Protein AF-A0A392R591-F1 (afdb_monomer)

Structure (mmCIF, N/CA/C/O backbone):
data_AF-A0A392R591-F1
#
_entry.id   AF-A0A392R591-F1
#
loop_
_atom_site.group_PDB
_atom_site.id
_atom_site.type_symbol
_atom_site.label_atom_id
_atom_site.label_alt_id
_atom_site.label_comp_id
_atom_site.label_asym_id
_atom_site.label_entity_id
_atom_site.label_seq_id
_atom_site.pdbx_PDB_ins_code
_atom_site.Cartn_x
_atom_site.Cartn_y
_atom_site.Cartn_z
_atom_site.occupancy
_atom_site.B_iso_or_equiv
_atom_site.auth_seq_id
_atom_site.auth_comp_id
_atom_site.auth_asym_id
_atom_site.auth_atom_id
_atom_site.pdbx_PDB_model_num
ATOM 1 N N . MET A 1 1 ? -21.604 3.668 25.107 1.00 74.31 1 MET A N 1
ATOM 2 C CA . MET A 1 1 ? -22.156 4.815 24.329 1.00 74.31 1 MET A CA 1
ATOM 3 C C . MET A 1 1 ? -23.666 4.655 24.218 1.00 74.31 1 MET A C 1
ATOM 5 O O . MET A 1 1 ? -24.087 3.625 23.725 1.00 74.31 1 MET A O 1
ATOM 9 N N . SER A 1 2 ? -24.484 5.616 24.644 1.00 83.50 2 SER A N 1
ATOM 10 C CA . SER A 1 2 ? -25.947 5.584 24.455 1.00 83.50 2 SER A CA 1
ATOM 11 C C . SER A 1 2 ? -26.397 6.706 23.517 1.00 83.50 2 SER A C 1
ATOM 13 O O . SER A 1 2 ? -25.685 7.697 23.334 1.00 83.50 2 SER A O 1
ATOM 15 N N . VAL A 1 3 ? -27.555 6.538 22.882 1.00 87.06 3 VAL A N 1
ATOM 16 C CA . VAL A 1 3 ? -28.197 7.577 22.065 1.00 87.06 3 VAL A CA 1
ATOM 17 C C . VAL A 1 3 ? -29.333 8.169 22.890 1.00 87.06 3 VAL A C 1
ATOM 19 O O . VAL A 1 3 ? -30.014 7.444 23.606 1.00 87.06 3 VAL A O 1
ATOM 22 N N . LEU A 1 4 ? -29.544 9.483 22.830 1.00 89.00 4 LEU A N 1
ATOM 23 C CA . LEU A 1 4 ? -30.718 10.087 23.459 1.00 89.00 4 LEU A CA 1
ATOM 24 C C . LEU A 1 4 ? -31.910 9.981 22.503 1.00 89.00 4 LEU A C 1
ATOM 26 O O . LEU A 1 4 ? -31.847 10.483 21.382 1.00 89.00 4 LEU A O 1
ATOM 30 N N . VAL A 1 5 ? -33.003 9.373 22.956 1.00 86.56 5 VAL A N 1
ATOM 31 C CA . VAL A 1 5 ? -34.299 9.373 22.266 1.00 86.56 5 VAL A CA 1
ATOM 32 C C . VAL A 1 5 ? -35.263 10.179 23.126 1.00 86.56 5 VAL A C 1
ATOM 34 O O . VAL A 1 5 ? -35.512 9.836 24.279 1.00 86.56 5 VAL A O 1
ATOM 37 N N . ASN A 1 6 ? -35.759 11.297 22.590 1.00 92.56 6 ASN A N 1
ATOM 38 C CA . ASN A 1 6 ? -36.607 12.250 23.321 1.00 92.56 6 ASN A CA 1
ATOM 39 C C . ASN A 1 6 ? -35.991 12.715 24.660 1.00 92.56 6 ASN A C 1
ATOM 41 O O . ASN A 1 6 ? -36.677 12.829 25.670 1.00 92.56 6 ASN A O 1
ATOM 45 N N . GLY A 1 7 ? -34.671 12.937 24.680 1.00 89.94 7 GLY A N 1
ATOM 46 C CA . GLY A 1 7 ? -33.935 13.380 25.871 1.00 89.94 7 GLY A CA 1
ATOM 47 C C . GLY A 1 7 ? -33.626 12.283 26.897 1.00 89.94 7 GLY A C 1
ATOM 48 O O . GLY A 1 7 ? -32.889 12.547 27.842 1.00 89.94 7 GLY A O 1
ATOM 49 N N . SER A 1 8 ? -34.115 11.055 26.701 1.00 91.50 8 SER A N 1
ATOM 50 C CA . SER A 1 8 ? -33.809 9.911 27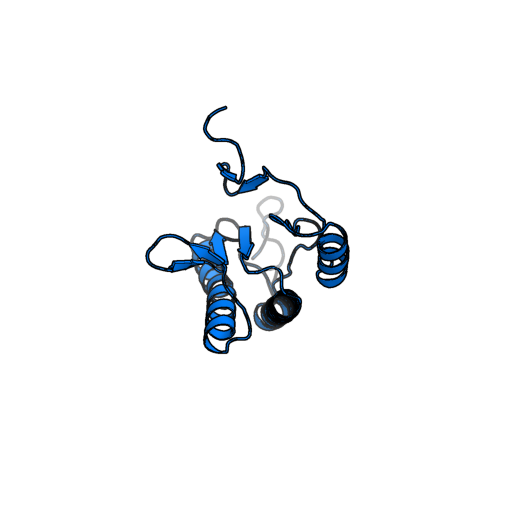.566 1.00 91.50 8 SER A CA 1
ATOM 51 C C . SER A 1 8 ? -32.744 9.010 26.927 1.00 91.50 8 SER A C 1
ATOM 53 O O . SER A 1 8 ? -32.836 8.729 25.730 1.00 91.50 8 SER A O 1
ATOM 55 N N . PRO A 1 9 ? -31.725 8.554 27.674 1.00 92.69 9 PRO A N 1
ATOM 56 C CA . PRO A 1 9 ? -30.710 7.650 27.142 1.00 92.69 9 PRO A CA 1
ATOM 57 C C . PRO A 1 9 ? -31.292 6.270 26.829 1.00 92.69 9 PRO A C 1
ATOM 59 O O . PRO A 1 9 ? -32.027 5.698 27.630 1.00 92.69 9 PRO A O 1
ATOM 62 N N . THR A 1 10 ? -30.933 5.724 25.667 1.00 92.75 10 THR A N 1
ATOM 63 C CA . THR A 1 10 ? -31.143 4.311 25.335 1.00 92.75 10 THR A CA 1
ATOM 64 C C . THR A 1 10 ? -30.221 3.416 26.158 1.00 92.75 10 THR A C 1
ATOM 66 O O . THR A 1 10 ? -29.295 3.888 26.825 1.00 92.75 10 THR A O 1
ATOM 69 N N . GLU A 1 11 ? -30.407 2.104 26.020 1.00 91.44 11 GLU A N 1
ATOM 70 C CA . GLU A 1 11 ? -29.416 1.127 26.460 1.00 91.44 11 GLU A CA 1
ATOM 71 C C . GLU A 1 11 ? -28.029 1.420 25.879 1.00 91.44 11 GLU A C 1
ATOM 73 O O . GLU A 1 11 ? -27.869 2.028 24.808 1.00 91.44 11 GLU A O 1
ATOM 78 N N . GLU A 1 12 ? -27.012 1.001 26.626 1.00 89.06 12 GLU A N 1
ATOM 79 C CA . GLU A 1 12 ? -25.638 1.259 26.258 1.00 89.06 12 GLU A CA 1
ATOM 80 C C . GLU A 1 12 ? -25.185 0.354 25.106 1.00 89.06 12 GLU A C 1
ATOM 82 O O . GLU A 1 12 ? -25.150 -0.871 25.199 1.00 89.06 12 GLU A O 1
ATOM 87 N N . ILE A 1 13 ? -24.761 0.983 24.016 1.00 86.81 13 ILE A N 1
ATOM 88 C CA . ILE A 1 13 ? -24.149 0.326 22.870 1.00 86.81 13 ILE A CA 1
ATOM 89 C C . ILE A 1 13 ? -22.682 0.043 23.203 1.00 86.81 13 ILE A C 1
ATOM 91 O O . ILE A 1 13 ? -21.878 0.963 23.415 1.00 86.81 13 ILE A O 1
ATOM 95 N N . SER A 1 14 ? -22.332 -1.244 23.212 1.00 84.69 14 SER A N 1
ATOM 96 C CA . SER A 1 14 ? -20.954 -1.722 23.333 1.00 84.69 14 SER A CA 1
ATOM 97 C C . SER A 1 14 ? -20.252 -1.669 21.972 1.00 84.69 14 SER A C 1
ATOM 99 O O . SER A 1 14 ? -20.553 -2.445 21.061 1.00 84.69 14 SER A O 1
ATOM 101 N N . ILE A 1 15 ? -19.301 -0.746 21.823 1.00 81.06 15 ILE A N 1
ATOM 102 C CA . ILE A 1 15 ? -18.486 -0.612 20.610 1.00 81.06 15 ILE A CA 1
ATOM 103 C C . ILE A 1 15 ? -17.348 -1.636 20.678 1.00 81.06 15 ILE A C 1
ATOM 105 O O . ILE A 1 15 ? -16.434 -1.498 21.486 1.00 81.06 15 ILE A O 1
ATOM 109 N N . ARG A 1 16 ? -17.389 -2.667 19.824 1.00 82.00 16 ARG A N 1
ATOM 110 C CA . ARG A 1 16 ? -16.340 -3.708 19.760 1.00 82.00 16 ARG A CA 1
ATOM 111 C C . ARG A 1 16 ? -15.231 -3.414 18.748 1.00 82.00 16 ARG A C 1
ATOM 113 O O . ARG A 1 16 ? -14.133 -3.945 18.878 1.00 82.00 16 ARG A O 1
ATOM 120 N N . ARG A 1 17 ? -15.532 -2.636 17.705 1.00 81.88 17 ARG A N 1
ATOM 121 C CA . ARG A 1 17 ? -14.599 -2.230 16.644 1.00 81.88 17 ARG A CA 1
ATOM 122 C C . ARG A 1 17 ? -14.941 -0.830 16.160 1.00 81.88 17 ARG A C 1
ATOM 124 O O . ARG A 1 17 ? -16.116 -0.479 16.089 1.00 81.88 17 ARG A O 1
ATOM 131 N N . GLY A 1 18 ? -13.910 -0.100 15.750 1.00 82.50 18 GLY A N 1
ATOM 132 C CA . GLY A 1 18 ? -14.033 1.267 15.260 1.00 82.50 18 GLY A CA 1
ATOM 133 C C . GLY A 1 18 ? -13.817 2.300 16.360 1.00 82.50 18 GLY A C 1
ATOM 134 O O . GLY A 1 18 ? -14.007 2.033 17.545 1.00 82.50 18 GLY A O 1
ATOM 135 N N . LEU A 1 19 ? -13.386 3.482 15.934 1.00 84.88 19 LEU A N 1
ATOM 136 C CA . LEU A 1 19 ? -13.206 4.648 16.787 1.00 84.88 19 LEU A CA 1
ATOM 137 C C . LEU A 1 19 ? -14.334 5.634 16.499 1.00 84.88 19 LEU A C 1
ATOM 139 O O . LEU A 1 19 ? -14.827 5.717 15.371 1.00 84.88 19 LEU A O 1
ATOM 143 N N . LYS A 1 20 ? -14.760 6.372 17.521 1.00 84.38 20 LYS A N 1
ATOM 144 C CA . LYS A 1 20 ? -15.835 7.350 17.370 1.00 84.38 20 LYS A CA 1
ATOM 145 C C . LYS A 1 20 ? -15.359 8.496 16.473 1.00 84.38 20 LYS A C 1
ATOM 147 O O . LYS A 1 20 ? -14.350 9.136 16.749 1.00 84.38 20 LYS A O 1
ATOM 152 N N . GLN A 1 21 ? -16.104 8.785 15.409 1.00 82.81 21 GLN A N 1
ATOM 153 C CA . GLN A 1 21 ? -15.829 9.953 14.577 1.00 82.81 21 GLN A CA 1
ATOM 154 C C . GLN A 1 21 ? -16.043 11.238 15.393 1.00 82.81 21 GLN A C 1
ATOM 156 O O . GLN A 1 21 ? -17.032 11.362 16.118 1.00 82.81 21 GLN A O 1
ATOM 161 N N . GLY A 1 22 ? -15.104 12.180 15.293 1.00 87.38 22 GLY A N 1
ATOM 162 C CA . GLY A 1 22 ? -15.089 13.393 16.117 1.00 87.38 22 GLY A CA 1
ATOM 163 C C . GLY A 1 22 ? -14.434 13.214 17.491 1.00 87.38 22 GLY A C 1
ATOM 164 O O . GLY A 1 22 ? -14.348 14.182 18.240 1.00 87.38 22 GLY A O 1
ATOM 165 N N . ASP A 1 23 ? -13.952 12.013 17.825 1.00 88.75 23 ASP A N 1
ATOM 166 C CA . ASP A 1 23 ? -13.034 11.828 18.948 1.00 88.75 23 ASP A CA 1
ATOM 167 C C . ASP A 1 23 ? -11.665 12.446 18.595 1.00 88.75 23 ASP A C 1
ATOM 169 O O . ASP A 1 23 ? -11.084 12.072 17.569 1.00 88.75 23 ASP A O 1
ATOM 173 N N . PRO A 1 24 ? -11.133 13.378 19.409 1.00 92.69 24 PRO A N 1
ATOM 174 C CA . PRO A 1 24 ? -9.856 14.033 19.133 1.00 92.69 24 PRO A CA 1
ATOM 175 C C . PRO A 1 24 ? -8.659 13.067 19.093 1.00 92.69 24 PRO A C 1
ATOM 177 O O . PRO A 1 24 ? -7.644 13.396 18.481 1.00 92.69 24 PRO A O 1
ATOM 180 N N . LEU A 1 25 ? -8.754 11.878 19.699 1.00 91.44 25 LEU A N 1
ATOM 181 C CA . LEU A 1 25 ? -7.685 10.873 19.703 1.00 91.44 25 LEU A CA 1
ATOM 182 C C . LEU A 1 25 ? -7.771 9.886 18.536 1.00 91.44 25 LEU A C 1
ATOM 184 O O . LEU A 1 25 ? -6.767 9.257 18.191 1.00 91.44 25 LEU A O 1
ATOM 188 N N . ALA A 1 26 ? -8.939 9.746 17.905 1.00 91.31 26 ALA A N 1
ATOM 189 C CA . ALA A 1 26 ? -9.140 8.765 16.843 1.00 91.31 26 ALA A CA 1
ATOM 190 C C . ALA A 1 26 ? -8.159 8.903 15.658 1.00 91.31 26 ALA A C 1
ATOM 192 O O . ALA A 1 26 ? -7.660 7.870 15.203 1.00 91.31 26 ALA A O 1
ATOM 193 N N . PRO A 1 27 ? -7.812 10.120 15.182 1.00 91.62 27 PRO A N 1
ATOM 194 C CA . PRO A 1 27 ? -6.834 10.281 14.107 1.00 91.62 27 PRO A CA 1
ATOM 195 C C . PRO A 1 27 ? -5.447 9.743 14.473 1.00 91.62 27 PRO A C 1
ATOM 197 O O . PRO A 1 27 ? -4.824 9.051 13.672 1.00 91.62 27 PRO A O 1
ATOM 200 N N . LEU A 1 28 ? -4.976 10.006 15.697 1.00 92.94 28 LEU A N 1
ATOM 201 C CA . LEU A 1 28 ? -3.666 9.540 16.154 1.00 92.94 28 LEU A CA 1
ATOM 202 C C . LEU A 1 28 ? -3.625 8.012 16.252 1.00 92.94 28 LEU A C 1
ATOM 204 O O . LEU A 1 28 ? -2.683 7.384 15.777 1.00 92.94 28 LEU A O 1
ATOM 208 N N . LEU A 1 29 ? -4.665 7.407 16.829 1.00 92.44 29 LEU A N 1
ATOM 209 C CA . LEU A 1 29 ? -4.770 5.951 16.941 1.00 92.44 29 LEU A CA 1
ATOM 210 C C . LEU A 1 29 ? -4.805 5.277 15.566 1.00 92.44 29 LEU A C 1
ATOM 212 O O . LEU A 1 29 ? -4.163 4.246 15.371 1.00 92.44 29 LEU A O 1
ATOM 216 N N . PHE A 1 30 ? -5.511 5.873 14.603 1.00 91.00 30 PHE A N 1
ATOM 217 C CA . PHE A 1 30 ? -5.505 5.388 13.228 1.00 91.00 30 PHE A CA 1
ATOM 218 C C . PHE A 1 30 ? -4.097 5.439 12.619 1.00 91.00 30 PHE A C 1
ATOM 220 O O . PHE A 1 30 ? -3.657 4.452 12.032 1.00 91.00 30 PHE A O 1
ATOM 227 N N . LEU A 1 31 ? -3.367 6.546 12.799 1.00 92.56 31 LEU A N 1
ATOM 228 C CA . LEU A 1 31 ? -2.000 6.688 12.289 1.00 92.56 31 LEU A CA 1
ATOM 229 C C . LEU A 1 31 ? -1.037 5.663 12.896 1.00 92.56 31 LEU A C 1
ATOM 231 O O . LEU A 1 31 ? -0.232 5.099 12.165 1.00 92.56 31 LEU A O 1
ATOM 235 N N . ILE A 1 32 ? -1.153 5.356 14.192 1.00 93.31 32 ILE A N 1
ATOM 236 C CA . ILE A 1 32 ? -0.338 4.314 14.842 1.00 93.31 32 ILE A CA 1
ATOM 237 C C . ILE A 1 32 ? -0.556 2.949 14.177 1.00 93.31 32 ILE A C 1
ATOM 239 O O . ILE A 1 32 ? 0.395 2.204 13.951 1.00 93.31 32 ILE A O 1
ATOM 243 N N . VAL A 1 33 ? -1.803 2.613 13.835 1.00 93.62 33 VAL A N 1
ATOM 244 C CA . VAL A 1 33 ? -2.103 1.370 13.114 1.00 93.62 33 VAL A CA 1
ATOM 245 C C . VAL A 1 33 ? -1.570 1.436 11.680 1.00 93.62 33 VAL A C 1
ATOM 247 O O . VAL A 1 33 ? -0.938 0.483 11.229 1.00 93.62 33 VAL A O 1
ATOM 250 N N . ALA A 1 34 ? -1.783 2.549 10.972 1.00 92.94 34 ALA A N 1
ATOM 251 C CA . ALA A 1 34 ? -1.338 2.742 9.591 1.00 92.94 34 ALA A CA 1
ATOM 252 C C . ALA A 1 34 ? 0.194 2.698 9.437 1.00 92.94 34 ALA A C 1
ATOM 254 O O . ALA A 1 34 ? 0.678 2.151 8.444 1.00 92.94 34 ALA A O 1
ATOM 255 N N . GLU A 1 35 ? 0.945 3.176 10.434 1.00 94.50 35 GLU A N 1
ATOM 256 C CA . GLU A 1 35 ? 2.411 3.079 10.514 1.00 94.50 35 GLU A CA 1
ATOM 257 C C . GLU A 1 35 ? 2.886 1.619 10.456 1.00 94.50 35 GLU A C 1
ATOM 259 O O . GLU A 1 35 ? 3.935 1.316 9.890 1.00 94.50 35 GLU A O 1
ATOM 264 N N . GLY A 1 36 ? 2.077 0.677 10.954 1.00 95.50 36 GLY A N 1
ATOM 265 C CA . GLY A 1 36 ? 2.351 -0.752 10.830 1.00 95.50 36 GLY A CA 1
ATOM 266 C C . GLY A 1 36 ? 2.494 -1.214 9.375 1.00 95.50 36 GLY A C 1
ATOM 267 O O . GLY A 1 36 ? 3.333 -2.068 9.086 1.00 95.50 36 GLY A O 1
ATOM 268 N N . LEU A 1 37 ? 1.739 -0.631 8.435 1.00 96.12 37 LEU A N 1
ATOM 269 C CA . LEU A 1 37 ? 1.892 -0.926 7.006 1.00 96.12 37 LEU A CA 1
ATOM 270 C C . LEU A 1 37 ? 3.210 -0.362 6.453 1.00 96.12 37 LEU A C 1
ATOM 272 O O . LEU A 1 37 ? 3.901 -1.057 5.704 1.00 96.12 37 LEU A O 1
ATOM 276 N N . GLY A 1 38 ? 3.591 0.851 6.861 1.00 95.81 38 GLY A N 1
ATOM 277 C CA . GLY A 1 38 ? 4.889 1.447 6.536 1.00 95.81 38 GLY A CA 1
ATOM 278 C C . GLY A 1 38 ? 6.060 0.604 7.051 1.00 95.81 38 GLY A C 1
ATOM 279 O O . GLY A 1 38 ? 7.001 0.315 6.308 1.00 95.81 38 GLY A O 1
ATOM 280 N N . ALA A 1 39 ? 5.965 0.103 8.285 1.00 96.62 39 ALA A N 1
ATOM 281 C CA . ALA A 1 39 ? 6.952 -0.798 8.875 1.00 96.62 39 ALA A CA 1
ATOM 282 C C . ALA A 1 39 ? 7.057 -2.138 8.123 1.00 96.62 39 ALA A C 1
ATOM 284 O O . ALA A 1 39 ? 8.165 -2.631 7.892 1.00 96.62 39 ALA A O 1
ATOM 285 N N . LEU A 1 40 ? 5.929 -2.714 7.686 1.00 97.25 40 LEU A N 1
ATOM 286 C CA . LEU A 1 40 ? 5.916 -3.917 6.844 1.00 97.25 40 LEU A CA 1
ATOM 287 C C . LEU A 1 40 ? 6.615 -3.670 5.501 1.00 97.25 40 LEU A C 1
ATOM 289 O O . LEU A 1 40 ? 7.458 -4.476 5.106 1.00 97.25 40 LEU A O 1
ATOM 293 N N . MET A 1 41 ? 6.323 -2.544 4.838 1.00 97.94 41 MET A N 1
ATOM 294 C CA . MET A 1 41 ? 6.980 -2.151 3.587 1.00 97.94 41 MET A CA 1
ATOM 295 C C . MET A 1 41 ? 8.491 -1.997 3.774 1.00 97.94 41 MET A C 1
ATOM 297 O O . MET A 1 41 ? 9.276 -2.552 3.002 1.00 97.94 41 MET A O 1
ATOM 301 N N . LYS A 1 42 ? 8.915 -1.297 4.831 1.00 97.00 42 LYS A N 1
ATOM 302 C CA . LYS A 1 42 ? 10.331 -1.137 5.176 1.00 97.00 42 LYS A CA 1
ATOM 303 C C . LYS A 1 42 ? 11.017 -2.487 5.373 1.00 97.00 42 LYS A C 1
ATOM 305 O O . LYS A 1 42 ? 12.046 -2.743 4.753 1.00 97.00 42 LYS A O 1
ATOM 310 N N . SER A 1 43 ? 10.407 -3.381 6.149 1.00 97.31 43 SER A N 1
ATOM 311 C CA . SER A 1 43 ? 10.954 -4.720 6.380 1.00 97.31 43 SER A CA 1
ATOM 312 C C . SER A 1 43 ? 11.030 -5.552 5.095 1.00 97.31 43 SER A C 1
ATOM 314 O O . SER A 1 43 ? 11.998 -6.285 4.884 1.00 97.31 43 SER A O 1
ATOM 316 N N . ALA A 1 44 ? 10.043 -5.433 4.203 1.00 97.50 44 ALA A N 1
ATOM 317 C CA . ALA A 1 44 ? 10.059 -6.116 2.914 1.00 97.50 44 ALA A CA 1
ATOM 318 C C . ALA A 1 44 ? 11.207 -5.629 2.017 1.00 97.50 44 ALA A C 1
ATOM 320 O O . ALA A 1 44 ? 11.854 -6.457 1.374 1.00 97.50 44 ALA A O 1
ATOM 321 N N . MET A 1 45 ? 11.502 -4.326 2.008 1.00 97.31 45 MET A N 1
ATOM 322 C CA . MET A 1 45 ? 12.654 -3.774 1.285 1.00 97.31 45 MET A CA 1
ATOM 323 C C . MET A 1 45 ? 13.985 -4.247 1.874 1.00 97.31 45 MET A C 1
ATOM 325 O O . MET A 1 45 ? 14.831 -4.747 1.138 1.00 97.31 45 MET A O 1
ATOM 329 N N . GLU A 1 46 ? 14.159 -4.162 3.196 1.00 97.06 46 GLU A N 1
ATOM 330 C CA . GLU A 1 46 ? 15.388 -4.590 3.889 1.00 97.06 46 GLU A CA 1
ATOM 331 C C . GLU A 1 46 ? 15.695 -6.079 3.669 1.00 97.06 46 GLU A C 1
ATOM 333 O O . GLU A 1 46 ? 16.852 -6.485 3.599 1.00 97.06 46 GLU A O 1
ATOM 338 N N . ARG A 1 47 ? 14.655 -6.904 3.507 1.00 96.94 47 ARG A N 1
ATOM 339 C CA . ARG A 1 47 ? 14.767 -8.341 3.212 1.00 96.94 47 ARG A CA 1
ATOM 340 C C . ARG A 1 47 ? 14.861 -8.661 1.717 1.00 96.94 47 ARG A C 1
ATOM 342 O O . ARG A 1 47 ? 14.788 -9.836 1.352 1.00 96.94 47 ARG A O 1
ATOM 349 N N . GLY A 1 48 ? 14.943 -7.650 0.850 1.00 96.19 48 GLY A N 1
ATOM 350 C CA . GLY A 1 48 ? 14.998 -7.814 -0.605 1.00 96.19 48 GLY A CA 1
ATOM 351 C C . GLY A 1 48 ? 13.736 -8.430 -1.219 1.00 96.19 48 GLY A C 1
ATOM 352 O O . GLY A 1 48 ? 13.793 -8.992 -2.308 1.00 96.19 48 GLY A O 1
ATOM 353 N N . ARG A 1 49 ? 12.596 -8.376 -0.518 1.00 97.00 49 ARG A N 1
ATOM 354 C CA . ARG A 1 49 ? 11.303 -8.902 -0.988 1.00 97.00 49 ARG A CA 1
ATOM 355 C C . ARG A 1 49 ? 10.499 -7.881 -1.780 1.00 97.00 49 ARG A C 1
ATOM 357 O O . ARG A 1 49 ? 9.632 -8.283 -2.542 1.00 97.00 49 ARG A O 1
ATOM 364 N N . PHE A 1 50 ? 10.782 -6.594 -1.602 1.00 98.12 50 PHE A N 1
ATOM 365 C CA . PHE A 1 50 ? 10.162 -5.515 -2.359 1.00 98.12 50 PHE A CA 1
ATOM 366 C C . PHE A 1 50 ? 11.236 -4.581 -2.919 1.00 98.12 50 PHE A C 1
ATOM 368 O O . PHE A 1 50 ? 12.076 -4.082 -2.170 1.00 98.12 50 PHE A O 1
ATOM 375 N N . LYS A 1 51 ? 11.207 -4.341 -4.229 1.00 97.88 51 LYS A N 1
ATOM 376 C CA . LYS A 1 51 ? 12.099 -3.419 -4.933 1.00 97.88 51 LYS A CA 1
ATOM 377 C C . LYS A 1 51 ? 11.431 -2.043 -5.068 1.00 97.88 51 LYS A C 1
ATOM 379 O O . LYS A 1 51 ? 10.437 -1.934 -5.797 1.00 97.88 51 LYS A O 1
ATOM 384 N N . PRO A 1 52 ? 11.928 -1.010 -4.365 1.00 97.25 52 PRO A N 1
ATOM 385 C CA . PRO A 1 52 ? 11.361 0.333 -4.420 1.00 97.25 52 PRO A CA 1
ATOM 386 C C . PRO A 1 52 ? 11.634 1.006 -5.765 1.00 97.25 52 PRO A C 1
ATOM 388 O O . PRO A 1 52 ? 12.525 0.601 -6.507 1.00 97.25 52 PRO A O 1
ATOM 391 N N . PHE A 1 53 ? 10.913 2.088 -6.048 1.00 95.06 53 PHE A N 1
ATOM 392 C CA . PHE A 1 53 ? 11.275 2.984 -7.139 1.00 95.06 53 PHE A CA 1
ATOM 393 C C . PHE A 1 53 ? 12.343 3.972 -6.670 1.00 95.06 53 PHE A C 1
ATOM 395 O O . PHE A 1 53 ? 12.191 4.603 -5.628 1.00 95.06 53 PHE A O 1
ATOM 402 N N . VAL A 1 54 ? 13.429 4.121 -7.424 1.00 94.44 54 VAL A N 1
ATOM 403 C CA . VAL A 1 54 ? 14.565 4.962 -7.028 1.00 94.44 54 VAL A CA 1
ATOM 404 C C . VAL A 1 54 ? 14.493 6.318 -7.727 1.00 94.44 54 VAL A C 1
ATOM 406 O O . VAL A 1 54 ? 14.406 6.390 -8.952 1.00 94.44 54 VAL A O 1
ATOM 409 N N . VAL A 1 55 ? 14.547 7.405 -6.952 1.00 91.38 55 VAL A N 1
ATOM 410 C CA . VAL A 1 55 ? 14.376 8.780 -7.444 1.00 91.38 55 VAL A CA 1
ATOM 411 C C . VAL A 1 55 ? 15.625 9.627 -7.204 1.00 91.38 55 VAL A C 1
ATOM 413 O O . VAL A 1 55 ? 16.241 9.599 -6.137 1.00 91.38 55 VAL A O 1
ATOM 416 N N . GLY A 1 56 ? 15.948 10.461 -8.195 1.00 90.75 56 GLY A N 1
ATOM 417 C CA . GLY A 1 56 ? 16.986 11.486 -8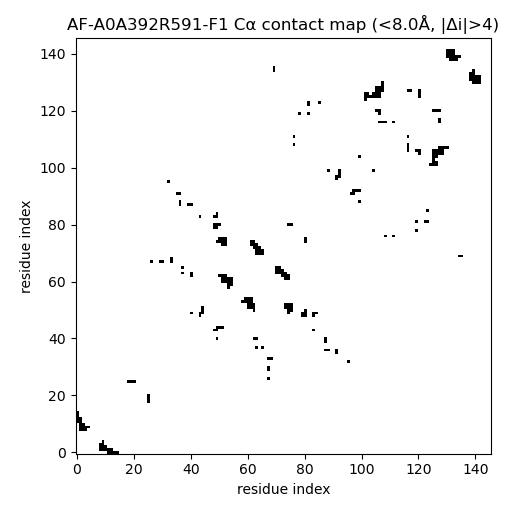.101 1.00 90.75 56 GLY A CA 1
ATOM 418 C C . GLY A 1 56 ? 18.414 10.941 -8.179 1.00 90.75 56 GLY A C 1
ATOM 419 O O . GLY A 1 56 ? 18.662 9.740 -8.122 1.00 90.75 56 GLY A O 1
ATOM 420 N N . ARG A 1 57 ? 19.389 11.853 -8.300 1.00 87.56 57 ARG A N 1
ATOM 421 C CA . ARG A 1 57 ? 20.816 11.489 -8.438 1.00 87.56 57 ARG A CA 1
ATOM 422 C C . ARG A 1 57 ? 21.391 10.802 -7.196 1.00 87.56 57 ARG A C 1
ATOM 424 O O . ARG A 1 57 ? 22.372 10.082 -7.312 1.00 87.56 57 ARG A O 1
ATOM 431 N N . GLY A 1 58 ? 20.788 11.037 -6.030 1.00 87.50 58 GLY A N 1
ATOM 432 C CA . GLY A 1 58 ? 21.191 10.432 -4.759 1.00 87.50 58 GLY A CA 1
ATOM 433 C C . GLY A 1 58 ? 20.640 9.025 -4.524 1.00 87.50 58 GLY A C 1
ATOM 434 O O . GLY A 1 58 ? 20.940 8.445 -3.488 1.00 87.50 58 GLY A O 1
ATOM 435 N N . GLY A 1 59 ? 19.831 8.483 -5.443 1.00 91.62 59 GLY A N 1
ATOM 436 C CA . GLY A 1 59 ? 19.315 7.122 -5.328 1.00 91.62 59 GLY A CA 1
ATOM 437 C C . GLY A 1 59 ? 18.329 6.927 -4.173 1.00 91.62 59 GLY A C 1
ATOM 438 O O . GLY A 1 59 ? 18.397 5.913 -3.487 1.00 91.62 59 GLY A O 1
ATOM 439 N N . MET A 1 60 ? 17.426 7.886 -3.935 1.00 92.75 60 MET A N 1
ATOM 440 C CA . MET A 1 60 ?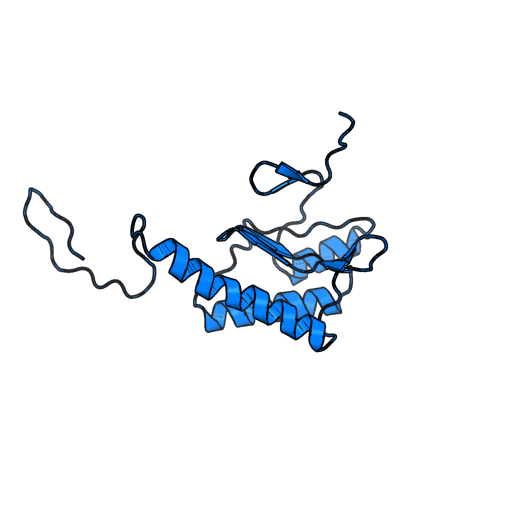 16.461 7.798 -2.834 1.00 92.75 60 MET A CA 1
ATOM 441 C C . MET A 1 60 ? 15.371 6.763 -3.159 1.00 92.75 60 MET A C 1
ATOM 443 O O . MET A 1 60 ? 14.624 6.976 -4.120 1.00 92.75 60 MET A O 1
ATOM 447 N N . PRO A 1 61 ? 15.234 5.667 -2.390 1.00 94.94 61 PRO A N 1
ATOM 448 C CA . PRO A 1 61 ? 14.163 4.705 -2.600 1.00 94.94 61 PRO A CA 1
ATOM 449 C C . PRO A 1 61 ? 12.822 5.266 -2.113 1.00 94.94 6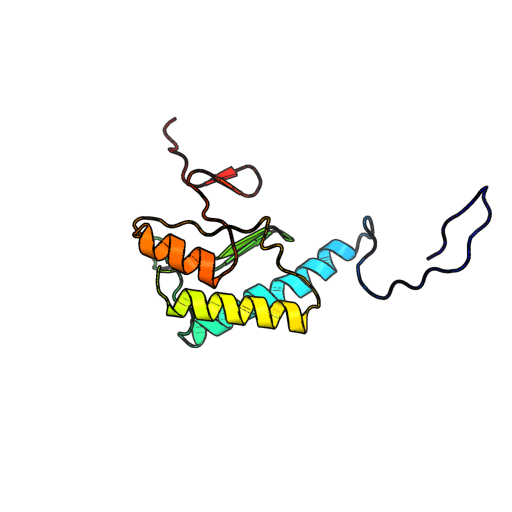1 PRO A C 1
ATOM 451 O O . PRO A 1 61 ? 12.696 5.743 -0.988 1.00 94.94 61 PRO A O 1
ATOM 454 N N . VAL A 1 62 ? 11.800 5.156 -2.954 1.00 95.00 62 VAL A N 1
ATOM 455 C CA . VAL A 1 62 ? 10.407 5.492 -2.659 1.00 95.00 62 VAL A CA 1
ATOM 456 C C . VAL A 1 62 ? 9.575 4.228 -2.837 1.00 95.00 62 VAL A C 1
ATOM 458 O O . VAL A 1 62 ? 9.576 3.624 -3.910 1.00 95.00 62 VAL A O 1
ATOM 461 N N . SER A 1 63 ? 8.875 3.820 -1.779 1.00 96.75 63 SER A N 1
ATOM 462 C CA . SER A 1 63 ? 8.078 2.586 -1.768 1.00 96.75 63 SER A CA 1
ATOM 463 C C . SER A 1 63 ? 6.644 2.765 -1.306 1.00 96.75 63 SER A C 1
ATOM 465 O O . SER A 1 63 ? 5.747 2.092 -1.814 1.00 96.75 63 SER A O 1
ATOM 467 N N . ILE A 1 64 ? 6.414 3.670 -0.358 1.00 96.62 64 ILE A N 1
ATOM 468 C CA . ILE A 1 64 ? 5.093 3.936 0.193 1.00 96.62 64 ILE A CA 1
ATOM 469 C C . ILE A 1 64 ? 4.946 5.417 0.545 1.00 96.62 64 ILE A C 1
ATOM 471 O O . ILE A 1 64 ? 5.871 6.038 1.067 1.00 96.62 64 ILE A O 1
ATOM 475 N N . LEU A 1 65 ? 3.779 5.980 0.245 1.00 95.25 65 LEU A N 1
ATOM 476 C CA . LEU A 1 65 ? 3.337 7.303 0.676 1.00 95.25 65 LEU A CA 1
ATOM 477 C C . LEU A 1 65 ? 1.964 7.127 1.322 1.00 95.25 65 LEU A C 1
ATOM 479 O O . LEU A 1 65 ? 1.062 6.590 0.683 1.00 95.25 65 LEU A O 1
ATOM 483 N N . GLN A 1 66 ? 1.809 7.552 2.574 1.00 94.56 66 GLN A N 1
ATOM 484 C CA . GLN A 1 66 ? 0.572 7.369 3.337 1.00 94.56 66 GLN A CA 1
ATOM 485 C C . GLN A 1 66 ? 0.045 8.711 3.833 1.00 94.56 66 GLN A C 1
ATOM 487 O O . GLN A 1 66 ? 0.800 9.526 4.366 1.00 94.56 66 GLN A O 1
ATOM 492 N N . TYR A 1 67 ? -1.259 8.916 3.695 1.00 92.81 67 TYR A N 1
ATOM 493 C CA . TYR A 1 67 ? -1.996 9.982 4.353 1.00 92.81 67 TYR A CA 1
ATOM 494 C C . TYR A 1 67 ? -3.354 9.446 4.795 1.00 92.81 67 TYR A C 1
ATOM 496 O O . TYR A 1 67 ? -4.228 9.203 3.969 1.00 92.81 67 TYR A O 1
ATOM 504 N N . ALA A 1 68 ? -3.524 9.247 6.104 1.00 89.44 68 ALA A N 1
ATOM 505 C CA . ALA A 1 68 ? -4.675 8.523 6.638 1.00 89.44 68 ALA A CA 1
ATOM 506 C C . ALA A 1 68 ? -4.898 7.197 5.869 1.00 89.44 68 ALA A C 1
ATOM 508 O O . ALA A 1 68 ? -3.987 6.369 5.808 1.00 89.44 68 ALA A O 1
ATOM 509 N N . ASP A 1 69 ? -6.090 6.968 5.321 1.00 89.69 69 ASP A N 1
ATOM 510 C CA . ASP A 1 69 ? -6.440 5.775 4.549 1.00 89.69 69 ASP A CA 1
ATOM 511 C C . ASP A 1 69 ? -6.017 5.834 3.071 1.00 89.69 69 ASP A C 1
ATOM 513 O O . ASP A 1 69 ? -5.973 4.793 2.410 1.00 89.69 69 ASP A O 1
ATOM 517 N N . ASP A 1 70 ? -5.622 7.003 2.563 1.00 93.44 70 ASP A N 1
ATOM 518 C CA . ASP A 1 70 ? -5.087 7.157 1.214 1.00 93.44 70 ASP A CA 1
ATOM 519 C C . ASP A 1 70 ? -3.607 6.747 1.190 1.00 93.44 70 ASP A C 1
ATOM 521 O O . ASP A 1 70 ? -2.728 7.423 1.726 1.00 93.44 70 ASP A O 1
ATOM 525 N N . THR A 1 71 ? -3.317 5.600 0.571 1.00 94.81 71 THR A N 1
ATOM 526 C CA . THR A 1 71 ? -1.962 5.035 0.482 1.00 94.81 71 THR A CA 1
ATOM 527 C C . THR A 1 71 ? -1.567 4.772 -0.968 1.00 94.81 71 THR A C 1
ATOM 529 O O . THR A 1 71 ? -2.287 4.099 -1.706 1.00 94.81 71 THR A O 1
ATOM 532 N N . LEU A 1 72 ? -0.383 5.247 -1.360 1.00 96.00 72 LEU A N 1
ATOM 533 C CA . LEU A 1 72 ? 0.282 4.890 -2.612 1.00 96.00 72 LEU A CA 1
ATOM 534 C C . LEU A 1 72 ? 1.452 3.953 -2.332 1.00 96.00 72 LEU 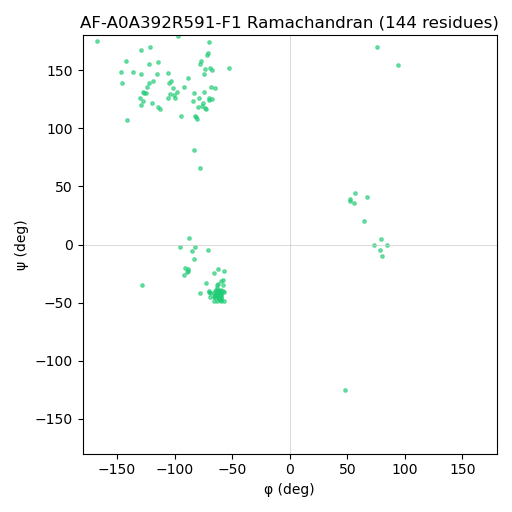A C 1
ATOM 536 O O . LEU A 1 72 ? 2.351 4.301 -1.571 1.00 96.00 72 LEU A O 1
ATOM 540 N N . CYS A 1 73 ? 1.476 2.806 -3.007 1.00 96.44 73 CYS A N 1
ATOM 541 C CA . CYS A 1 73 ? 2.639 1.923 -3.058 1.00 96.44 73 CYS A CA 1
ATOM 542 C C . CYS A 1 73 ? 3.317 2.072 -4.423 1.00 96.44 73 CYS A C 1
ATOM 544 O O . CYS A 1 73 ? 2.652 1.986 -5.455 1.00 96.44 73 CYS A O 1
ATOM 546 N N . ILE A 1 74 ? 4.630 2.290 -4.432 1.00 96.25 74 ILE A N 1
ATOM 547 C CA . ILE A 1 74 ? 5.415 2.581 -5.634 1.00 96.25 74 ILE A CA 1
ATOM 548 C C . ILE A 1 74 ? 6.578 1.592 -5.692 1.00 96.25 74 ILE A C 1
ATOM 550 O O . ILE A 1 74 ? 7.291 1.401 -4.716 1.00 96.25 74 ILE A O 1
ATOM 554 N N . GLY A 1 75 ? 6.785 0.937 -6.824 1.00 96.31 75 GLY A N 1
ATOM 555 C CA . GLY A 1 75 ? 7.868 -0.027 -6.968 1.00 96.31 75 GLY A CA 1
ATOM 556 C C . GLY A 1 75 ? 8.087 -0.412 -8.417 1.00 96.31 75 GLY A C 1
ATOM 557 O O . GLY A 1 75 ? 7.338 -0.009 -9.306 1.00 96.31 75 GLY A O 1
ATOM 558 N N . GLU A 1 76 ? 9.125 -1.202 -8.647 1.00 95.94 76 GLU A N 1
ATOM 559 C CA . GLU A 1 76 ? 9.412 -1.754 -9.968 1.00 95.94 76 GLU A CA 1
ATOM 560 C C . GLU A 1 76 ? 8.339 -2.770 -10.397 1.00 95.94 76 GLU A C 1
ATOM 562 O O . GLU A 1 76 ? 7.741 -3.463 -9.565 1.00 95.94 76 GLU A O 1
ATOM 567 N N . ALA A 1 77 ? 8.107 -2.871 -11.707 1.00 95.12 77 ALA A N 1
ATOM 568 C CA . ALA A 1 77 ? 7.103 -3.743 -12.312 1.00 95.12 77 ALA A CA 1
ATOM 569 C C . ALA A 1 77 ? 7.568 -5.210 -12.367 1.00 95.12 77 ALA A C 1
ATOM 571 O O . ALA A 1 77 ? 7.789 -5.779 -13.433 1.00 95.12 77 ALA A O 1
ATOM 572 N N . PHE A 1 78 ? 7.727 -5.813 -11.190 1.00 94.69 78 PHE A N 1
ATOM 573 C CA . PHE A 1 78 ? 8.132 -7.203 -11.010 1.00 94.69 78 PHE A CA 1
ATOM 574 C C . PHE A 1 78 ? 7.027 -8.031 -10.356 1.00 94.69 78 PHE A C 1
ATOM 576 O O . PHE A 1 78 ? 6.288 -7.551 -9.493 1.00 94.69 78 PHE A O 1
ATOM 583 N N . VAL A 1 79 ? 6.939 -9.307 -10.731 1.00 96.00 79 VAL A N 1
ATOM 584 C CA . VAL A 1 79 ? 5.961 -10.246 -10.160 1.00 96.00 79 VAL A CA 1
ATOM 585 C C . VAL A 1 79 ? 6.219 -10.449 -8.664 1.00 96.00 79 VAL A C 1
ATOM 587 O O . VAL A 1 79 ? 5.280 -10.535 -7.874 1.00 96.00 79 VAL A O 1
ATOM 590 N N . GLU A 1 80 ? 7.482 -10.436 -8.245 1.00 97.00 80 GLU A N 1
ATOM 591 C CA . GLU A 1 80 ? 7.899 -10.519 -6.846 1.00 97.00 80 GLU A CA 1
ATOM 592 C C . GLU A 1 80 ? 7.349 -9.347 -6.022 1.00 97.00 80 GLU A C 1
ATOM 594 O O . GLU A 1 80 ? 6.864 -9.556 -4.909 1.00 97.00 80 GLU A O 1
ATOM 599 N N . ASN A 1 81 ? 7.334 -8.134 -6.590 1.00 97.56 81 ASN A N 1
ATOM 600 C CA . ASN A 1 81 ? 6.746 -6.961 -5.941 1.00 97.56 81 ASN A CA 1
ATOM 601 C C . ASN A 1 81 ? 5.237 -7.111 -5.753 1.00 97.56 81 ASN A C 1
ATOM 603 O O . ASN A 1 81 ? 4.716 -6.750 -4.696 1.00 97.56 81 ASN A O 1
ATOM 607 N N . LEU A 1 82 ? 4.532 -7.674 -6.739 1.00 97.44 82 LEU A N 1
ATOM 608 C CA . LEU A 1 82 ? 3.099 -7.951 -6.621 1.00 97.44 82 LEU A CA 1
ATOM 609 C C . LEU A 1 82 ? 2.827 -8.947 -5.489 1.00 97.44 82 LEU A C 1
ATOM 611 O O . LEU A 1 82 ? 1.942 -8.714 -4.663 1.00 97.44 82 LEU A O 1
ATOM 615 N N . TRP A 1 83 ? 3.611 -10.026 -5.408 1.00 97.69 83 TRP A N 1
ATOM 616 C CA . TRP A 1 83 ? 3.515 -11.012 -4.328 1.00 97.69 83 TRP A CA 1
ATOM 617 C C . TRP A 1 83 ? 3.780 -10.403 -2.957 1.00 97.69 83 TRP A C 1
ATOM 619 O O . TRP A 1 83 ? 2.992 -10.618 -2.034 1.00 97.69 83 TRP A O 1
ATOM 629 N N . ALA A 1 84 ? 4.854 -9.627 -2.825 1.00 97.75 84 ALA A N 1
ATOM 630 C CA . ALA A 1 84 ? 5.185 -8.946 -1.583 1.00 97.75 84 ALA A CA 1
ATOM 631 C C . ALA A 1 84 ? 4.067 -7.988 -1.165 1.00 97.75 84 ALA A C 1
ATOM 633 O O . ALA A 1 84 ? 3.621 -8.041 -0.020 1.00 97.75 84 ALA A O 1
ATOM 634 N N . LEU A 1 85 ? 3.546 -7.182 -2.094 1.00 97.31 85 LEU A N 1
ATOM 635 C CA . LEU A 1 85 ? 2.437 -6.271 -1.830 1.00 97.31 85 LEU A CA 1
ATOM 636 C C . LEU A 1 85 ? 1.188 -7.027 -1.362 1.00 97.31 85 LEU A C 1
ATOM 638 O O . LEU A 1 85 ? 0.615 -6.684 -0.330 1.00 97.31 85 LEU A O 1
ATOM 642 N N . LYS A 1 86 ? 0.793 -8.099 -2.058 1.00 96.62 86 LYS A N 1
ATOM 643 C CA . LYS A 1 86 ? -0.378 -8.906 -1.684 1.00 96.62 86 LYS A CA 1
ATOM 644 C C . LYS A 1 86 ? -0.219 -9.547 -0.306 1.00 96.62 86 LYS A C 1
ATOM 646 O O . LYS A 1 86 ? -1.157 -9.523 0.491 1.00 96.62 86 LYS A O 1
ATOM 651 N N . ALA A 1 87 ? 0.961 -10.090 -0.010 1.00 97.00 87 ALA A N 1
ATOM 652 C CA . ALA A 1 87 ? 1.266 -10.684 1.287 1.00 97.00 87 ALA A CA 1
ATOM 653 C C . ALA A 1 87 ? 1.241 -9.640 2.414 1.00 97.00 87 ALA A C 1
ATOM 655 O O . ALA A 1 87 ? 0.632 -9.889 3.454 1.00 97.00 87 ALA A O 1
ATOM 656 N N . MET A 1 88 ? 1.836 -8.461 2.201 1.00 97.00 88 MET A N 1
ATOM 657 C CA . MET A 1 88 ? 1.832 -7.367 3.177 1.00 97.00 88 MET A CA 1
ATOM 658 C C . MET A 1 88 ? 0.424 -6.850 3.447 1.00 97.00 88 MET A C 1
ATOM 660 O O . MET A 1 88 ? 0.034 -6.760 4.607 1.00 97.00 88 MET A O 1
ATOM 664 N N . LEU A 1 89 ? -0.361 -6.572 2.400 1.00 95.88 89 LEU A N 1
ATOM 665 C CA . LEU A 1 89 ? -1.745 -6.119 2.549 1.00 95.88 89 LEU A CA 1
ATOM 666 C C . LEU A 1 89 ? -2.578 -7.155 3.306 1.00 95.88 89 LEU A C 1
ATOM 668 O O . LEU A 1 89 ? -3.300 -6.808 4.238 1.00 95.88 89 LEU A O 1
ATOM 672 N N . ARG A 1 90 ? -2.432 -8.444 2.976 1.00 95.94 90 ARG A N 1
ATOM 673 C CA . ARG A 1 90 ? -3.152 -9.511 3.676 1.00 95.94 90 ARG A CA 1
ATOM 674 C C . ARG A 1 90 ? -2.734 -9.635 5.140 1.00 95.94 90 ARG A C 1
ATOM 676 O O . ARG A 1 90 ? -3.601 -9.756 6.004 1.00 95.94 90 ARG A O 1
ATOM 683 N N . GLY A 1 91 ? -1.432 -9.602 5.418 1.00 96.38 91 GLY A N 1
ATOM 684 C CA . GLY A 1 91 ? -0.902 -9.630 6.780 1.00 96.38 91 GLY A CA 1
ATOM 685 C C . GLY A 1 91 ? -1.390 -8.437 7.601 1.00 96.38 91 GLY A C 1
ATOM 686 O O . GLY A 1 91 ? -1.841 -8.612 8.732 1.00 96.38 91 GLY A O 1
ATOM 687 N N . PHE A 1 92 ? -1.396 -7.247 7.000 1.00 95.50 92 PHE A N 1
ATOM 688 C CA . PHE A 1 92 ? -1.901 -6.027 7.617 1.00 95.50 92 PHE A CA 1
ATOM 689 C C . PHE A 1 92 ? -3.390 -6.121 7.961 1.00 95.50 92 PHE A C 1
ATOM 691 O O . PHE A 1 92 ? -3.766 -5.811 9.090 1.00 95.50 92 PHE A O 1
ATOM 698 N N . GLU A 1 93 ? -4.243 -6.600 7.048 1.00 95.38 93 GLU A N 1
ATOM 699 C CA . GLU A 1 93 ? -5.671 -6.804 7.340 1.00 95.38 93 GLU A CA 1
ATOM 700 C C . GLU A 1 93 ? -5.900 -7.781 8.499 1.00 95.38 93 GLU A C 1
ATOM 702 O O . GLU A 1 93 ? -6.814 -7.597 9.305 1.00 95.38 93 GLU A O 1
ATOM 707 N N . MET A 1 94 ? -5.102 -8.851 8.566 1.00 95.25 94 MET A N 1
ATOM 708 C CA . MET A 1 94 ? -5.219 -9.867 9.613 1.00 95.25 94 MET A CA 1
ATOM 709 C C . MET A 1 94 ? -4.7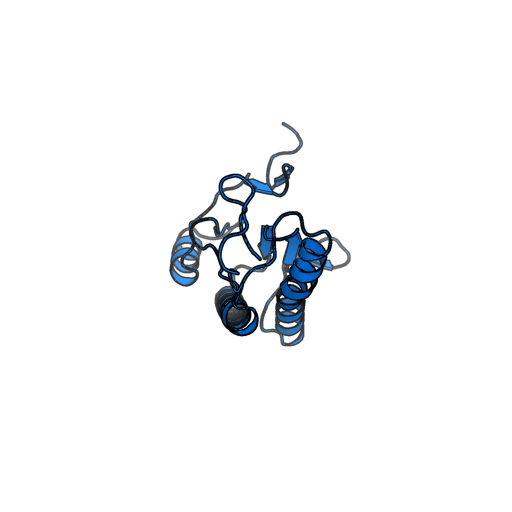81 -9.331 10.977 1.00 95.25 94 MET A C 1
ATOM 711 O O . MET A 1 94 ? -5.433 -9.632 11.974 1.00 95.25 94 MET A O 1
ATOM 715 N N . ALA A 1 95 ? -3.713 -8.532 11.019 1.00 94.56 95 ALA A N 1
ATOM 716 C CA . ALA A 1 95 ? -3.172 -7.976 12.255 1.00 94.56 95 ALA A CA 1
ATOM 717 C C . ALA A 1 95 ? -3.982 -6.779 12.780 1.00 94.56 95 ALA A C 1
ATOM 719 O O . ALA A 1 95 ? -4.224 -6.680 13.979 1.00 94.56 95 ALA A O 1
ATOM 720 N N . SER A 1 96 ? -4.410 -5.875 11.895 1.00 93.38 96 SER A N 1
ATOM 721 C CA . SER A 1 96 ? -5.106 -4.635 12.277 1.00 93.38 96 SER A CA 1
ATOM 722 C C . SER A 1 96 ? -6.625 -4.787 12.382 1.00 93.38 96 SER A C 1
ATOM 724 O O . SER A 1 96 ? -7.291 -3.977 13.024 1.00 93.38 96 SER A O 1
ATOM 726 N N . GLY A 1 97 ? -7.204 -5.782 11.703 1.00 93.00 97 GLY A N 1
ATOM 727 C CA . GLY A 1 97 ? -8.650 -5.886 11.513 1.00 93.00 97 GLY A CA 1
ATOM 728 C C . GLY A 1 97 ? -9.231 -4.875 10.514 1.00 93.00 97 GLY A C 1
ATOM 729 O O . GLY A 1 97 ? -10.439 -4.920 10.263 1.00 93.00 97 GLY A O 1
ATOM 730 N N . LEU A 1 98 ? -8.403 -3.999 9.927 1.00 92.50 98 LEU A N 1
ATOM 731 C CA . LEU A 1 98 ? -8.787 -3.116 8.826 1.00 92.50 98 LEU A CA 1
ATOM 732 C C . LEU A 1 98 ? -8.959 -3.913 7.527 1.00 92.50 98 LEU A C 1
ATOM 734 O O . LEU A 1 98 ? -8.515 -5.058 7.402 1.00 92.50 98 LEU A O 1
ATOM 738 N N . LYS A 1 99 ? -9.637 -3.302 6.554 1.00 92.88 99 LYS A N 1
ATOM 739 C CA . LYS A 1 99 ? -9.891 -3.898 5.241 1.00 92.88 99 LYS A CA 1
ATOM 740 C C . LYS A 1 99 ? -9.461 -2.971 4.124 1.00 92.88 99 LYS A C 1
ATOM 742 O O . LYS A 1 99 ? -9.838 -1.802 4.108 1.00 92.88 99 LYS A O 1
ATOM 747 N N . VAL A 1 100 ? -8.705 -3.519 3.179 1.00 92.56 100 VAL A N 1
ATOM 748 C CA . VAL A 1 100 ? -8.346 -2.827 1.946 1.00 92.56 100 VAL A CA 1
ATOM 749 C C . VAL A 1 100 ? -9.606 -2.720 1.098 1.00 92.56 100 VAL A C 1
ATOM 751 O O . VAL A 1 100 ? -10.280 -3.711 0.807 1.00 92.56 100 VAL A O 1
ATOM 754 N N . ASN A 1 101 ? -9.937 -1.502 0.684 1.00 93.44 101 ASN A N 1
ATOM 755 C CA . ASN A 1 101 ? -11.050 -1.276 -0.222 1.00 93.44 101 ASN A CA 1
ATOM 756 C C . ASN A 1 101 ? -10.611 -1.496 -1.675 1.00 93.44 101 ASN A C 1
ATOM 758 O O . ASN A 1 101 ? -10.365 -0.545 -2.412 1.00 93.44 101 ASN A O 1
ATOM 762 N N . PHE A 1 102 ? -10.568 -2.759 -2.098 1.00 89.94 102 PHE A N 1
ATOM 763 C CA . PHE A 1 102 ? -10.171 -3.153 -3.454 1.00 89.94 102 PHE A CA 1
ATOM 764 C C . PHE A 1 102 ? -11.010 -2.515 -4.576 1.00 89.94 102 PHE A C 1
ATOM 766 O O . PHE A 1 102 ? -10.530 -2.374 -5.697 1.00 89.94 102 PHE A O 1
ATOM 773 N N . TRP A 1 103 ? -12.240 -2.081 -4.280 1.00 91.25 103 TRP A N 1
ATOM 774 C CA . TRP A 1 103 ? -13.094 -1.361 -5.230 1.00 91.25 103 TRP A CA 1
ATOM 775 C C . TRP A 1 103 ? -12.634 0.081 -5.482 1.00 91.25 103 TRP A C 1
ATOM 777 O O . TRP A 1 103 ? -12.808 0.600 -6.587 1.00 91.25 103 TRP A O 1
ATOM 787 N N . LYS A 1 104 ? -12.058 0.727 -4.461 1.00 92.31 104 LYS A N 1
ATOM 788 C CA . LYS A 1 104 ? -11.450 2.062 -4.556 1.00 92.31 104 LYS A CA 1
ATOM 789 C C . LYS A 1 104 ? -9.971 2.007 -4.946 1.00 92.31 104 LYS A C 1
ATOM 791 O O . LYS A 1 104 ? -9.455 2.980 -5.484 1.00 92.31 104 LYS A O 1
ATOM 796 N N . SER A 1 105 ? -9.294 0.892 -4.687 1.00 95.00 105 SER A N 1
ATOM 797 C CA . SER A 1 105 ? -7.903 0.687 -5.081 1.00 95.00 105 SER A CA 1
ATOM 798 C C . SER A 1 105 ? -7.770 0.429 -6.582 1.00 95.00 105 SER A C 1
ATOM 800 O O . SER A 1 105 ? -8.604 -0.226 -7.210 1.00 95.00 105 SER A O 1
ATOM 802 N N . CYS A 1 106 ? -6.666 0.895 -7.156 1.00 95.94 106 CYS A N 1
ATOM 803 C CA . CYS A 1 106 ? -6.291 0.580 -8.525 1.00 95.94 106 CYS A CA 1
ATOM 804 C C . CYS A 1 106 ? -4.779 0.387 -8.648 1.00 95.94 106 CYS A C 1
ATOM 806 O O . CYS A 1 106 ? -4.012 0.868 -7.814 1.00 95.94 106 CYS A O 1
ATOM 808 N N . ILE A 1 107 ? -4.365 -0.335 -9.685 1.00 96.62 107 ILE A N 1
ATOM 809 C CA . ILE A 1 107 ? -2.975 -0.449 -10.114 1.00 96.62 107 ILE A CA 1
ATOM 810 C C . ILE A 1 107 ? -2.767 0.390 -11.370 1.00 96.62 107 ILE A C 1
ATOM 812 O O . ILE A 1 107 ? -3.614 0.422 -12.262 1.00 96.62 107 ILE A O 1
ATOM 816 N N . MET A 1 108 ? -1.635 1.080 -11.432 1.00 95.88 108 MET A N 1
ATOM 817 C CA . MET A 1 108 ? -1.227 1.875 -12.583 1.00 95.88 108 MET A CA 1
ATOM 818 C C . MET A 1 108 ? 0.192 1.495 -12.969 1.00 95.88 108 MET A C 1
ATOM 820 O O . MET A 1 108 ? 1.012 1.169 -12.112 1.00 95.88 108 MET A O 1
ATOM 824 N N . GLY A 1 109 ? 0.474 1.552 -14.264 1.00 94.44 109 GLY A N 1
ATOM 825 C CA . GLY A 1 109 ? 1.771 1.214 -14.820 1.00 94.44 109 GLY A CA 1
ATOM 826 C C . GL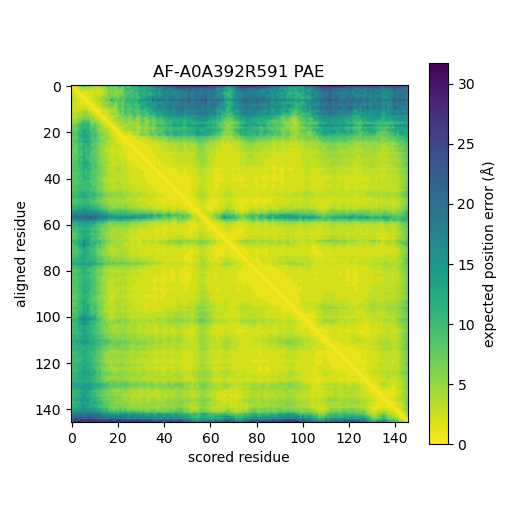Y A 1 109 ? 2.366 2.376 -15.592 1.00 94.44 109 GLY A C 1
ATOM 827 O O . GLY A 1 109 ? 1.664 3.051 -16.341 1.00 94.44 109 GLY A O 1
ATOM 828 N N . VAL A 1 110 ? 3.669 2.588 -15.431 1.00 92.81 110 VAL A N 1
ATOM 829 C CA . VAL A 1 110 ? 4.445 3.535 -16.235 1.00 92.81 110 VAL A CA 1
ATOM 830 C C . VAL A 1 110 ? 5.435 2.726 -17.051 1.00 92.81 110 VAL A C 1
ATOM 832 O O . VAL A 1 110 ? 6.283 2.055 -16.474 1.00 92.81 110 VAL A O 1
ATOM 835 N N . ASN A 1 111 ? 5.329 2.799 -18.380 1.00 92.75 111 ASN A N 1
ATOM 836 C CA . ASN A 1 111 ? 6.203 2.061 -19.297 1.00 92.75 111 ASN A CA 1
ATOM 837 C C . ASN A 1 111 ? 6.191 0.532 -19.060 1.00 92.75 111 ASN A C 1
ATOM 839 O O . ASN A 1 111 ? 7.234 -0.115 -19.033 1.00 92.75 111 ASN A O 1
ATOM 843 N N . VAL A 1 112 ? 5.000 -0.037 -18.860 1.00 94.75 112 VAL A N 1
ATOM 844 C CA . VAL A 1 112 ? 4.770 -1.484 -18.705 1.00 94.75 112 VAL A CA 1
ATOM 845 C C . VAL A 1 112 ? 3.784 -1.965 -19.764 1.00 94.75 112 VAL A C 1
ATOM 847 O O . VAL A 1 112 ? 2.983 -1.171 -20.259 1.00 94.75 112 VAL A O 1
ATOM 850 N N . SER A 1 113 ? 3.826 -3.254 -20.105 1.00 95.88 113 SER A N 1
ATOM 851 C CA . SER A 1 113 ? 2.867 -3.830 -21.048 1.00 95.88 113 SER A CA 1
ATOM 852 C C . SER A 1 113 ? 1.459 -3.896 -20.454 1.00 95.88 113 SER A C 1
ATOM 854 O O . SER A 1 113 ? 1.269 -4.041 -19.242 1.00 95.88 113 SER A O 1
ATOM 856 N N . GLU A 1 114 ? 0.462 -3.828 -21.331 1.00 95.50 114 GLU A N 1
ATOM 857 C CA . GLU A 1 114 ? -0.940 -3.996 -20.955 1.00 95.50 114 GLU A CA 1
ATOM 858 C C . GLU A 1 114 ? -1.203 -5.393 -20.370 1.00 95.50 114 GLU A C 1
ATOM 860 O O . GLU A 1 114 ? -1.851 -5.512 -19.333 1.00 95.50 114 GLU A O 1
ATOM 865 N N . ASP A 1 115 ? -0.587 -6.436 -20.937 1.00 96.88 115 ASP A N 1
ATOM 866 C CA . ASP A 1 115 ? -0.678 -7.812 -20.428 1.00 96.88 115 ASP A CA 1
ATOM 867 C C . ASP A 1 115 ? -0.191 -7.945 -18.979 1.00 96.88 115 ASP A C 1
ATOM 869 O O . ASP A 1 115 ? -0.801 -8.649 -18.164 1.00 96.88 115 ASP A O 1
ATOM 873 N N . PHE A 1 116 ? 0.897 -7.245 -18.630 1.00 96.31 116 PHE A N 1
ATOM 874 C CA . PHE A 1 116 ? 1.385 -7.208 -17.254 1.00 96.31 116 PHE A CA 1
ATOM 875 C C . PHE A 1 116 ? 0.368 -6.522 -16.341 1.00 96.31 116 PHE A C 1
ATOM 877 O O . PHE A 1 116 ? 0.084 -7.034 -15.260 1.00 96.31 116 PHE A O 1
ATOM 884 N N . LEU A 1 117 ? -0.217 -5.399 -16.772 1.00 97.06 117 LEU A N 1
ATOM 885 C CA . LEU A 1 117 ? -1.224 -4.679 -15.989 1.00 97.06 117 LEU A CA 1
ATOM 886 C C . LEU A 1 117 ? -2.492 -5.497 -15.757 1.00 97.06 117 LEU A C 1
ATOM 888 O O . LEU A 1 117 ? -2.972 -5.525 -14.626 1.00 97.06 117 LEU A O 1
ATOM 892 N N . ILE A 1 118 ? -2.991 -6.197 -16.776 1.00 97.31 118 ILE A N 1
ATOM 893 C CA . ILE A 1 118 ? -4.149 -7.095 -16.667 1.00 97.31 118 ILE A CA 1
ATOM 894 C C . ILE A 1 118 ? -3.854 -8.234 -15.686 1.00 97.31 118 ILE A C 1
ATOM 896 O O . ILE A 1 118 ? -4.654 -8.530 -14.793 1.00 97.31 118 ILE A O 1
ATOM 900 N N . SER A 1 119 ? -2.674 -8.844 -15.803 1.00 97.12 119 SER A N 1
ATOM 901 C CA . SER A 1 119 ? -2.240 -9.911 -14.897 1.00 97.12 119 SER A CA 1
ATOM 902 C C . SER A 1 119 ? -2.116 -9.405 -13.458 1.00 97.12 119 SER A C 1
ATOM 904 O O . SER A 1 119 ? -2.582 -10.049 -12.516 1.00 97.12 119 SER A O 1
ATOM 906 N N . ALA A 1 120 ? -1.532 -8.221 -13.275 1.00 97.38 120 ALA A N 1
ATOM 907 C CA . ALA A 1 120 ? -1.320 -7.613 -11.972 1.00 97.38 120 ALA A CA 1
ATOM 908 C C . ALA A 1 120 ? -2.635 -7.177 -11.310 1.00 97.38 120 ALA A C 1
ATOM 910 O O . ALA A 1 120 ? -2.823 -7.415 -10.115 1.00 97.38 120 ALA A O 1
ATOM 911 N N . SER A 1 121 ? -3.568 -6.596 -12.071 1.00 97.06 121 SER A N 1
ATOM 912 C CA . SER A 1 121 ? -4.886 -6.197 -11.570 1.00 97.06 121 SER A CA 1
ATOM 913 C C . SER A 1 121 ? -5.709 -7.408 -11.141 1.00 97.06 121 SER A C 1
ATOM 915 O O . SER A 1 121 ? -6.291 -7.400 -10.056 1.00 97.06 121 SER A O 1
ATOM 917 N N . GLY A 1 122 ? -5.691 -8.483 -11.939 1.00 96.75 122 GLY A N 1
ATOM 918 C CA . GLY A 1 122 ? -6.318 -9.757 -11.583 1.00 96.75 122 GLY A CA 1
ATOM 919 C C . GLY A 1 122 ? -5.690 -10.377 -10.335 1.00 96.75 122 GLY A C 1
ATOM 920 O O . GLY A 1 122 ? -6.395 -10.822 -9.433 1.00 96.75 122 GLY A O 1
ATOM 921 N N . PHE A 1 123 ? -4.362 -10.340 -10.219 1.00 96.75 123 PHE A N 1
ATOM 922 C CA . PHE A 1 123 ? -3.663 -10.872 -9.053 1.00 96.75 123 PHE A CA 1
ATOM 923 C C . PHE A 1 123 ? -3.954 -10.084 -7.767 1.00 96.75 123 PHE A C 1
ATOM 925 O O . PHE A 1 123 ? -4.141 -10.691 -6.708 1.00 96.75 123 PHE A O 1
ATOM 932 N N . LEU A 1 124 ? -3.998 -8.753 -7.832 1.00 95.19 124 LEU A N 1
ATOM 933 C CA . LEU A 1 124 ? -4.264 -7.883 -6.682 1.00 95.19 124 LEU A CA 1
ATOM 934 C C . LEU A 1 124 ? -5.758 -7.672 -6.401 1.00 95.19 124 LEU A C 1
ATOM 936 O O . LEU A 1 124 ? -6.085 -7.079 -5.378 1.00 95.19 124 LEU A O 1
ATOM 940 N N . ASN A 1 125 ? -6.652 -8.173 -7.258 1.00 94.31 125 ASN A N 1
ATOM 941 C CA . ASN A 1 125 ? -8.099 -7.940 -7.204 1.00 94.31 125 ASN A CA 1
ATOM 942 C C . ASN A 1 125 ? -8.482 -6.449 -7.219 1.00 94.31 125 ASN A C 1
ATOM 944 O O . ASN A 1 125 ? -9.440 -6.054 -6.560 1.00 94.31 125 ASN A O 1
ATOM 948 N N . CYS A 1 126 ? -7.743 -5.611 -7.944 1.00 95.31 126 CYS A N 1
ATOM 949 C CA . CYS A 1 126 ? -8.021 -4.179 -8.050 1.00 95.31 126 CYS A CA 1
ATOM 950 C C . CYS A 1 126 ? -8.260 -3.767 -9.505 1.00 95.31 126 CYS A C 1
ATOM 952 O O . CYS A 1 126 ? -8.059 -4.545 -10.437 1.00 95.31 126 CYS A O 1
ATOM 954 N N . ARG A 1 127 ? -8.728 -2.537 -9.711 1.00 96.25 127 ARG A N 1
ATOM 955 C CA . ARG A 1 127 ? -8.964 -2.000 -11.058 1.00 96.25 127 ARG A CA 1
ATOM 956 C C . ARG A 1 127 ? -7.659 -1.555 -11.709 1.00 96.25 127 ARG A C 1
ATOM 958 O O . ARG A 1 127 ? -6.732 -1.154 -11.012 1.00 96.25 127 ARG A O 1
ATOM 965 N N . ILE A 1 128 ? -7.616 -1.533 -13.036 1.00 97.25 128 ILE A N 1
ATOM 966 C CA . ILE A 1 128 ? -6.570 -0.803 -13.760 1.00 97.25 128 ILE A CA 1
ATOM 967 C C . ILE A 1 128 ? -6.946 0.682 -13.748 1.00 97.25 128 ILE A C 1
ATOM 969 O O . ILE A 1 128 ? -8.070 1.046 -14.095 1.00 97.25 128 ILE A O 1
ATOM 973 N N . GLY A 1 129 ? -6.032 1.526 -13.281 1.00 95.38 129 GLY A N 1
ATOM 974 C CA . GLY A 1 129 ? -6.161 2.980 -13.308 1.00 95.38 129 GLY A CA 1
ATOM 975 C C . GLY A 1 129 ? -5.437 3.602 -14.503 1.00 95.38 129 GLY A C 1
ATOM 976 O O . GLY A 1 129 ? -4.784 2.917 -15.285 1.00 95.38 129 GLY A O 1
ATOM 977 N N . SER A 1 130 ? -5.515 4.925 -14.617 1.00 92.19 130 SER A N 1
ATOM 978 C CA . SER A 1 130 ? -4.873 5.692 -15.688 1.00 92.19 130 SER A CA 1
ATOM 979 C C . SER A 1 130 ? -4.187 6.940 -15.141 1.00 92.19 130 SER A C 1
ATOM 981 O O . SER A 1 130 ? -4.673 7.553 -14.192 1.00 92.19 130 SER A O 1
ATOM 983 N N . LEU A 1 131 ? -3.096 7.354 -15.786 1.00 91.31 131 LEU A N 1
ATOM 984 C CA . LEU A 1 131 ? -2.473 8.657 -15.557 1.00 91.31 131 LEU A CA 1
ATOM 985 C C . LEU A 1 131 ? -3.103 9.721 -16.482 1.00 91.31 131 LEU A C 1
ATOM 987 O O . LEU A 1 131 ? -3.386 9.411 -17.639 1.00 91.31 131 LEU A O 1
ATOM 991 N N . PRO A 1 132 ? -3.278 10.975 -16.022 1.00 93.81 132 PRO A N 1
ATOM 992 C CA . PRO A 1 132 ? -3.038 11.438 -14.658 1.00 93.81 132 PRO A CA 1
ATOM 993 C C . PRO A 1 132 ? -4.158 11.030 -13.687 1.00 93.81 132 PRO A C 1
ATOM 995 O O . PRO A 1 132 ? -5.303 10.836 -14.091 1.00 93.81 132 PRO A O 1
ATOM 998 N N . PHE A 1 133 ? -3.849 10.984 -12.392 1.00 92.94 133 PHE A N 1
ATOM 999 C CA . PHE A 1 133 ? -4.835 10.774 -11.323 1.00 92.94 133 PHE A CA 1
ATOM 1000 C C . PHE A 1 133 ? -4.705 11.833 -10.226 1.00 92.94 133 PHE A C 1
ATOM 1002 O O . PHE A 1 133 ? -3.734 12.582 -10.194 1.00 92.94 133 PHE A O 1
ATOM 1009 N N . LYS A 1 134 ? -5.692 11.924 -9.328 1.00 92.88 134 LYS A N 1
ATOM 1010 C CA . LYS A 1 134 ? -5.636 12.825 -8.168 1.00 92.88 134 LYS A CA 1
ATOM 1011 C C . LYS A 1 134 ? -5.196 12.065 -6.922 1.00 92.88 134 LYS A C 1
ATOM 1013 O O . LYS A 1 134 ? -5.797 11.048 -6.593 1.00 92.88 134 LYS A O 1
ATOM 1018 N N . TYR A 1 135 ? -4.220 12.605 -6.204 1.00 93.44 135 TYR A N 1
ATOM 1019 C CA . TYR A 1 135 ? -3.827 12.158 -4.871 1.00 93.44 135 TYR A CA 1
ATOM 1020 C C . TYR A 1 135 ? -3.787 13.368 -3.943 1.00 93.44 135 TYR A C 1
ATOM 1022 O O . TYR A 1 135 ? -3.084 14.335 -4.229 1.00 93.44 135 TYR A O 1
ATOM 1030 N N . LEU A 1 136 ? -4.595 13.355 -2.877 1.00 93.00 136 LEU A N 1
ATOM 1031 C CA . LEU A 1 136 ? -4.734 14.481 -1.938 1.00 93.00 136 LEU A CA 1
ATOM 1032 C C . LEU A 1 136 ? -5.043 15.824 -2.631 1.00 93.00 136 LEU A C 1
ATOM 1034 O O . LEU A 1 136 ? -4.528 16.877 -2.269 1.00 93.00 136 LEU A O 1
ATOM 1038 N N . GLY A 1 137 ? -5.863 15.775 -3.686 1.00 92.06 137 GLY A N 1
ATOM 1039 C CA . GLY A 1 137 ? -6.225 16.942 -4.497 1.00 92.06 137 GLY A CA 1
ATOM 1040 C C . GLY A 1 137 ? -5.184 17.358 -5.545 1.00 92.06 137 GLY A C 1
ATOM 1041 O O . GLY A 1 137 ? -5.514 18.157 -6.421 1.00 92.06 137 GLY A O 1
ATOM 1042 N N . LEU A 1 138 ? -3.978 16.785 -5.525 1.00 91.38 138 LEU A N 1
ATOM 1043 C CA . LEU A 1 138 ? -2.903 17.097 -6.466 1.00 91.38 138 LEU A CA 1
ATOM 1044 C C . LEU A 1 138 ? -2.935 16.165 -7.689 1.00 91.38 138 LEU A C 1
ATOM 1046 O O . LEU A 1 138 ? -3.097 14.952 -7.525 1.00 91.38 138 LEU A O 1
ATOM 1050 N N . PRO A 1 139 ? -2.776 16.691 -8.918 1.00 92.81 139 PRO A N 1
ATOM 1051 C CA . PRO A 1 139 ? -2.688 15.863 -10.113 1.00 92.81 139 PRO A CA 1
ATOM 1052 C C . PRO A 1 139 ? -1.307 15.197 -10.213 1.00 92.81 139 PRO A C 1
ATOM 1054 O O . PRO A 1 139 ? -0.280 15.862 -10.330 1.00 92.81 139 PRO A O 1
ATOM 1057 N N . VAL A 1 140 ? -1.283 13.868 -10.213 1.00 91.25 140 VAL A N 1
ATOM 1058 C CA . VAL A 1 140 ? -0.086 13.039 -10.377 1.00 91.25 140 VAL A CA 1
ATOM 1059 C C . VAL A 1 140 ? -0.017 12.537 -11.817 1.00 91.25 140 VAL A C 1
ATOM 1061 O O . VAL A 1 140 ? -0.988 11.991 -12.339 1.00 91.25 140 VAL A O 1
ATOM 1064 N N . GLY A 1 141 ? 1.133 12.732 -12.470 1.00 89.69 141 GLY A N 1
ATOM 1065 C CA . GLY A 1 141 ? 1.353 12.352 -13.872 1.00 89.69 141 GLY A CA 1
ATOM 1066 C C . GLY A 1 141 ? 0.772 13.325 -14.902 1.00 89.69 141 GLY A C 1
ATOM 1067 O O . GLY A 1 141 ? 0.824 13.045 -16.097 1.00 89.69 141 GLY A O 1
ATOM 1068 N N . ALA A 1 142 ? 0.217 14.461 -14.467 1.00 88.50 142 ALA A N 1
ATOM 1069 C CA . ALA A 1 142 ? -0.223 15.511 -15.380 1.00 88.50 142 ALA A CA 1
ATOM 1070 C C . ALA A 1 142 ? 0.984 16.253 -15.963 1.00 88.50 142 ALA A C 1
ATOM 1072 O O . ALA A 1 142 ? 2.030 16.364 -15.324 1.00 88.50 142 ALA A O 1
ATOM 1073 N N . ASN A 1 143 ? 0.835 16.775 -17.180 1.00 85.06 143 ASN A N 1
ATOM 1074 C CA . ASN A 1 143 ? 1.869 17.598 -17.794 1.00 85.06 143 ASN A CA 1
ATOM 1075 C C . ASN A 1 143 ? 1.903 18.972 -17.096 1.00 85.06 143 ASN A C 1
ATOM 1077 O O . ASN A 1 143 ? 0.930 19.706 -17.231 1.00 85.06 143 ASN A O 1
ATOM 1081 N N . PRO A 1 144 ? 3.001 19.356 -16.418 1.00 74.25 144 PRO A N 1
ATOM 1082 C CA . PRO A 1 144 ? 3.085 20.622 -15.685 1.00 74.25 144 PRO A CA 1
ATOM 1083 C C . PRO A 1 144 ? 3.147 21.864 -16.592 1.00 74.25 144 PRO A C 1
ATOM 1085 O O . PRO A 1 144 ? 3.180 22.982 -16.091 1.00 74.25 144 PRO A O 1
ATOM 1088 N N . ARG A 1 145 ? 3.223 21.686 -17.920 1.00 77.12 145 ARG A N 1
ATOM 1089 C CA . ARG A 1 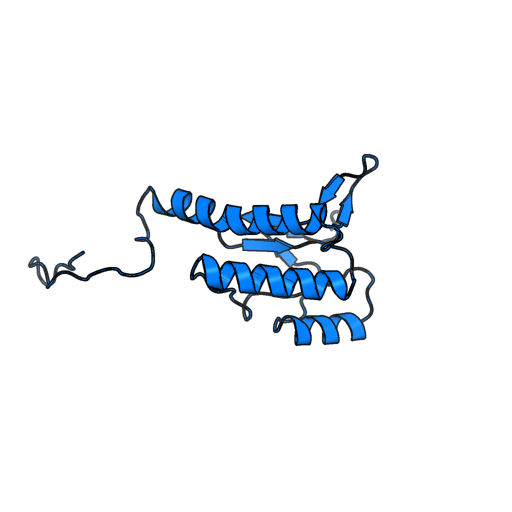145 ? 3.226 22.773 -18.916 1.00 77.12 145 ARG A CA 1
ATOM 1090 C C . ARG A 1 145 ? 1.840 23.083 -19.498 1.00 77.12 145 ARG A C 1
ATOM 1092 O O . ARG A 1 145 ? 1.749 23.944 -20.369 1.00 77.12 145 ARG A O 1
ATOM 1099 N N . ARG A 1 146 ? 0.804 22.347 -19.096 1.00 57.22 146 ARG A N 1
ATOM 1100 C CA . ARG A 1 146 ? -0.604 22.649 -19.384 1.00 57.22 146 ARG A CA 1
ATOM 1101 C C . ARG A 1 146 ? -1.272 23.141 -18.114 1.00 57.22 146 ARG A C 1
ATOM 1103 O O . ARG A 1 146 ? -2.149 24.014 -18.256 1.00 57.22 146 ARG A O 1
#

Mean predicted aligned error: 5.56 Å

Secondary structure (DSSP, 8-state):
---EETTEE-SPP---S---TT-TTHHHHHHHHHHHHHHHHHHHHHTTSS-BEEETTTTEEE-EEEETTEEEE-B-S-HHHHHHHHHHHHHHHHHH-----TTT-EE--SS--HHHHHHHHHHHT-EE--SSEEETTEEES--TT-

Solvent-accessible surface area (backbone atoms only — not comparable to full-atom values): 9038 Å² total; per-residue (Å²): 91,60,53,68,59,95,86,41,72,48,76,72,49,83,81,88,73,86,70,63,86,89,45,89,59,41,66,60,56,50,46,62,57,51,47,52,54,57,51,50,53,53,51,32,38,78,69,70,46,34,58,50,33,71,45,73,96,84,59,46,72,41,43,73,49,77,53,88,89,55,68,49,77,42,52,52,100,43,72,58,33,53,51,41,51,51,51,48,54,51,51,45,30,69,74,71,71,52,76,84,57,40,89,80,39,60,46,74,76,81,98,64,59,66,70,56,50,55,52,50,18,63,73,69,59,29,40,78,54,65,83,52,41,76,57,96,86,40,73,45,77,56,68,91,88,115

Organism: NCBI:txid97028

Foldseek 3Di:
DFDQDVNRTDPDDDDPDDDDPVDPCRQVVLVVLVVLLVVLQVVCVVVVQFAFDFDDPVRDGDAWDDDRLQIDGGGDLDPSNLVSVQVSQVVSCVVSVDDDPQAPDEDEDDPDDPVSRVVSCVSNVHHHDDPQDDDPNDTDRDDPVD

InterPro domains:
  IPR000477 Reverse transcriptase domain [PF00078] (5-139)
  IPR000477 Reverse transcriptase domain [PS50878] (1-140)

Nearest PDB structures (foldseek):
  8c8j-assembly1_A  TM=8.324E-01  e=3.668E-04  Homo sapiens
  8uw3-assembly1_A  TM=8.164E-01  e=5.789E-04  Homo sapiens
  8sxu-assembly1_A  TM=8.058E-01  e=1.643E-03  Homo sapiens
  1ozy-assembly3_B-2  TM=3.896E-01  e=6.072E+00  Micropechis ikaheca

pLDDT: mean 92.73, std 5.5, range [57.22, 98.12]

Radius of gyration: 19.28 Å; Cα contacts (8 Å, |Δi|>4): 150; chains: 1; bounding box: 58×34×49 Å

Sequence (146 aa):
MSVLVNGSPTEEISIRRGLKQGDPLAPLLFLIVAEGLGALMKSAMERGRFKPFVVGRGGMPVSILQYADDTLCIGEAFVENLWALKAMLRGFEMASGLKVNFWKSCIMGVNVSEDFLISASGFLNCRIGSLPFKYLGLPVGANPRR

=== Feature glossary ===
The record interleaves many kinds of information about one protein. Here is each kind framed as the question it answers.

Q: What does the local fold look like, residue by residue?
A: A 3Di character summarizes, for each residue, the relative orientation of the Cα frame of its nearest spatial neighbor. Because it encodes fold topology rather than chemistry, 3Di alignments detect remote structural similarity that sequence alignment misses.

Q: Which residues are in helices, strands, or loops?
A: Secondary structure is the local, repeating backbone conformation. DSSP classifies it into eight states by reading the hydrogen-bond network: three helix types (H, G, I), two β type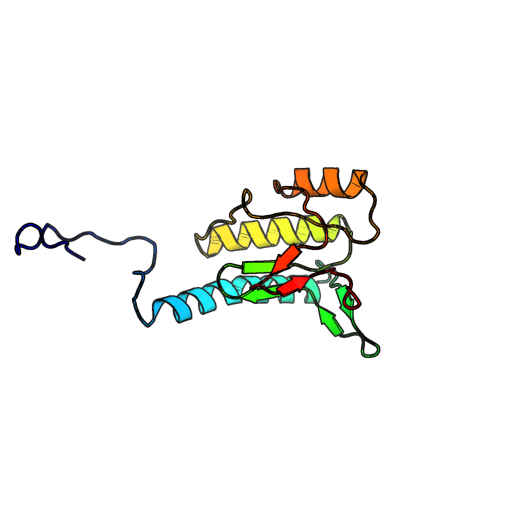s (E, B), two non-regular types (T, S), and unstructured coil (-).

Q: How big and how compact is the whole molecule?
A: Three whole-structure scalars: the radius of gyration (RMS distance of Cα from centroid, in Å), the count of Cα–Cα contacts (pairs closer than 8 Å and separated by more than four residues in sequence — i.e. tertiary, not local, contacts), and the bounding-box dimensions. Together they distinguish compact globular folds from extended fibres or disordered chains.

Q: How confident is the AlphaFold model at each residue?
A: For AlphaFold models, the B-factor field carries pLDDT — the model's own estimate of local accuracy on a 0–100 scale. Regions with pLDDT<50 should be treated as essentially unmodeled; they often correspond to intrinsically disordered segments.

Q: What family and function is it annotated with?
A: Functional annotations link the protein to curated databases. InterPro entries identify conserved domains and families by matching the sequence against member-database signatures (Pfam, PROSITE, CDD, …). Gene Ontology (GO) terms describe molecular function, biological process, and cellular component in a controlled vocabulary. CATH places the structure in a hierarchical fold classification (Class/Architecture/Topology/Homologous-superfamily). The organism is the source species.

Q: What known structures does this most resemble?
A: Nearest PDB neighbors are the top structural matches found by Foldseek when searching this structure against the entire Protein Data Bank. Each hit reports a TM-score (0 to 1; >0.5 almost always implies the same fold) and an E-value. These are *structural* homologs — they may share no detectable sequence similarity.

Q: Which residues are buried vs exposed?
A: Solvent-accessible surface area (SASA) is the area in Å² traced out by the centre of a 1.4 Å probe sphere (a water molecule) rolled over the protein's van der Waals surface (Shrake–Rupley / Lee–Richards construction). Buried residues have near-zero SASA; fully exposed residues can exceed 200 Å². The total SASA scales roughly with the number of surface residues.

Q: What are the backbone torsion angles?
A: φ (phi) and ψ (psi) are the two rotatable backbone dihedrals per residue: φ is the C(i-1)–N–Cα–C torsion, ψ is the N–Cα–C–N(i+1) torsion, both in degrees on (−180°, 180°]. α-helical residues cluster near (−60°, −45°); β-strand residues near (−120°, +130°). A Ramachandran plot is simply a scatter of (φ, ψ) for every residue.

Q: Are the domains correctly placed relative to each other?
A: Predicted aligned error is AlphaFold's pairwise confidence. Unlike pLDDT (per-residue), PAE is per-residue-pair and captures whether two parts of the structure are correctly placed relative to each other. Units are ångströms of expected positional error.

Q: What if only a Cα trace is available?
A: P-SEA three-state annotation labels each residue as helix, strand, or coil based purely on the geometry of the Cα trace. It serves as a fallback when the full backbone (and thus DSSP) is unavailable.

Q: What is the amino-acid chain?
A: This is the polypeptide sequence — one letter per residue, N-terminus first. Length ranges from a few dozen residues for small domains to over a thousand for large multi-domain proteins.

Q: What do the rendered images show?
A: The six renders are orthographic views along the three Cartesian axes in both directions. Representation (cartoon, sticks, or surface) and color scheme (sequence-rainbow or by-chain) vary across proteins so the training set covers all the common visualization conventions.

Q: What do the diagnostic plots show?
A: Plot images: a contact map (which residues are close in 3D, as an N×N binary image), a Ramachandran scatter (backbone torsion angles, revealing secondary-structure composition at a glance), and — for AlphaFold structures — a PAE heatmap (pairwise prediction confidence).

Q: How mobile is each atom in the crystal?
A: B-factor (Debye–Waller factor) reflects atomic displacement in the crystal lattice. It is an experimental observable (units Å²), not a prediction; low values mean the atom is pinned down, high values mean it moves or is heterogeneous across the crystal.

Q: Where is each backbone atom in 3D?
A: The mmCIF table is the protein's shape written out atom by atom. For each backbone N, Cα, C, and carbonyl O, it records an (x, y, z) coordinate triple in Å plus the residue type, chain letter, and residue number.